Protein AF-A0A349MBY0-F1 (afdb_monomer)

Structure (mmCIF, N/CA/C/O backbone):
data_AF-A0A349MBY0-F1
#
_entry.id   AF-A0A349MBY0-F1
#
loop_
_atom_site.group_PDB
_atom_site.id
_atom_site.type_symbol
_atom_site.label_atom_id
_atom_site.label_alt_id
_atom_site.label_comp_id
_atom_site.label_asym_id
_atom_site.label_entity_id
_atom_site.label_seq_id
_atom_site.pdbx_PDB_ins_code
_atom_site.Cartn_x
_atom_site.Cartn_y
_atom_site.Cartn_z
_atom_site.occupancy
_atom_site.B_iso_or_equiv
_atom_site.auth_seq_id
_atom_site.auth_comp_id
_atom_site.auth_asym_id
_atom_site.auth_atom_id
_atom_site.pdbx_PDB_model_num
ATOM 1 N N . TRP A 1 1 ? -6.914 6.630 -26.727 1.00 43.94 1 TRP A N 1
ATOM 2 C CA . TRP A 1 1 ? -5.792 6.098 -25.940 1.00 43.94 1 TRP A CA 1
ATOM 3 C C . TRP A 1 1 ? -5.900 4.581 -25.901 1.00 43.94 1 TRP A C 1
ATOM 5 O O . TRP A 1 1 ? -6.423 4.036 -24.949 1.00 43.94 1 TRP A O 1
ATOM 15 N N . HIS A 1 2 ? -5.490 3.913 -26.975 1.00 49.91 2 HIS A N 1
ATOM 16 C CA . HIS A 1 2 ? -5.241 2.471 -27.004 1.00 49.91 2 HIS A CA 1
ATOM 17 C C . HIS A 1 2 ? -4.044 2.310 -27.934 1.00 49.91 2 HIS A C 1
ATOM 19 O O . HIS A 1 2 ? -4.176 2.467 -29.145 1.00 49.91 2 HIS A O 1
ATOM 25 N N . GLN A 1 3 ? -2.856 2.175 -27.353 1.00 63.53 3 GLN A N 1
ATOM 26 C CA . GLN A 1 3 ? -1.719 1.633 -28.079 1.00 63.53 3 GLN A CA 1
ATOM 27 C C . GLN A 1 3 ? -1.754 0.137 -27.810 1.00 63.53 3 GLN A C 1
ATOM 29 O O . GLN A 1 3 ? -1.564 -0.282 -26.669 1.00 63.53 3 GLN A O 1
ATOM 34 N N . ASP A 1 4 ? -2.046 -0.646 -28.843 1.00 77.25 4 ASP A N 1
ATOM 35 C CA . ASP A 1 4 ? -1.876 -2.092 -28.791 1.00 77.25 4 ASP A CA 1
ATOM 36 C C . ASP A 1 4 ? -0.372 -2.371 -28.838 1.00 77.25 4 ASP A C 1
ATOM 38 O O . ASP A 1 4 ? 0.220 -2.520 -29.904 1.00 77.25 4 ASP A O 1
ATOM 42 N N . LEU A 1 5 ? 0.266 -2.347 -27.668 1.00 78.12 5 LEU A N 1
ATOM 43 C CA . LEU A 1 5 ? 1.648 -2.784 -27.524 1.00 78.12 5 LEU A CA 1
ATOM 44 C C . LEU A 1 5 ? 1.680 -4.301 -27.677 1.00 78.12 5 LEU A C 1
ATOM 46 O O . LEU A 1 5 ? 0.977 -5.027 -26.968 1.00 78.12 5 LEU A O 1
ATOM 50 N N . SER A 1 6 ? 2.527 -4.796 -28.573 1.00 91.44 6 SER A N 1
ATOM 51 C CA . SER A 1 6 ? 2.841 -6.218 -28.596 1.00 91.44 6 SER A CA 1
ATOM 52 C C . SER A 1 6 ? 3.516 -6.629 -27.275 1.00 91.44 6 SER A C 1
ATOM 54 O O . SER A 1 6 ? 4.193 -5.814 -26.636 1.00 91.44 6 SER A O 1
ATOM 56 N N . PRO A 1 7 ? 3.410 -7.903 -26.856 1.00 90.31 7 PRO A N 1
ATOM 57 C CA . PRO A 1 7 ? 4.081 -8.381 -25.646 1.00 90.31 7 PRO A CA 1
ATOM 58 C C . PRO A 1 7 ? 5.594 -8.107 -25.627 1.00 90.31 7 PRO A C 1
ATOM 60 O O . PRO A 1 7 ? 6.160 -7.840 -24.569 1.00 90.31 7 PRO A O 1
ATOM 63 N N . ALA A 1 8 ? 6.248 -8.132 -26.795 1.00 91.50 8 ALA A N 1
ATOM 64 C CA . ALA A 1 8 ? 7.669 -7.826 -26.929 1.00 91.50 8 ALA A CA 1
ATOM 65 C C . ALA A 1 8 ? 7.971 -6.341 -26.665 1.00 91.50 8 ALA A C 1
ATOM 67 O O . ALA A 1 8 ? 8.922 -6.028 -25.950 1.00 91.50 8 ALA A O 1
ATOM 68 N N . GLU A 1 9 ? 7.150 -5.429 -27.190 1.00 92.06 9 GLU A N 1
ATOM 69 C CA . GLU A 1 9 ? 7.292 -3.988 -26.942 1.00 92.06 9 GLU A CA 1
ATOM 70 C C . GLU A 1 9 ? 7.053 -3.649 -25.470 1.00 92.06 9 GLU A C 1
ATOM 72 O O . GLU A 1 9 ? 7.815 -2.877 -24.887 1.00 92.06 9 GLU A O 1
ATOM 77 N N . LEU A 1 10 ? 6.060 -4.285 -24.839 1.00 89.88 10 LEU A N 1
ATOM 78 C CA . LEU A 1 10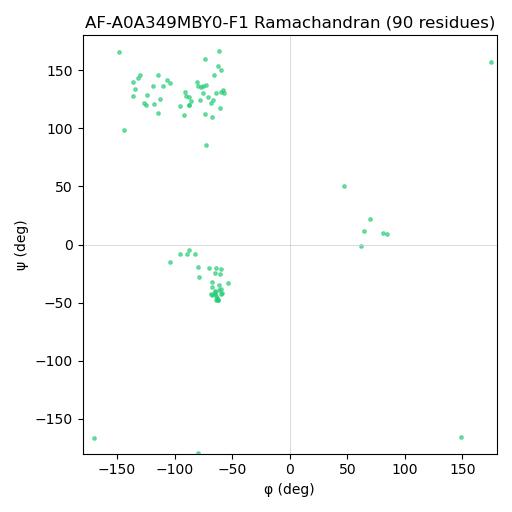 ? 5.814 -4.130 -23.408 1.00 89.88 10 LEU A CA 1
ATOM 79 C C . LEU A 1 10 ? 7.011 -4.615 -22.579 1.00 89.88 10 LEU A C 1
ATOM 81 O O . LEU A 1 10 ? 7.481 -3.891 -21.705 1.00 89.88 10 LEU A O 1
ATOM 85 N N . ALA A 1 11 ? 7.537 -5.808 -22.874 1.00 89.62 11 ALA A N 1
ATOM 86 C CA . ALA A 1 11 ? 8.687 -6.363 -22.161 1.00 89.62 11 ALA A CA 1
ATOM 87 C C . ALA A 1 11 ? 9.930 -5.466 -22.283 1.00 89.62 11 ALA A C 1
ATOM 89 O O . ALA A 1 11 ? 10.608 -5.208 -21.287 1.00 89.62 11 ALA A O 1
ATOM 90 N N . MET A 1 12 ? 10.198 -4.941 -23.483 1.00 91.62 12 MET A N 1
ATOM 91 C CA . MET A 1 12 ? 11.303 -4.008 -23.719 1.00 91.62 12 MET A CA 1
ATOM 92 C C . MET A 1 12 ? 11.108 -2.688 -22.970 1.00 91.62 12 MET A C 1
ATOM 94 O O . MET A 1 12 ? 12.054 -2.185 -22.363 1.00 91.62 12 MET A O 1
ATOM 98 N N . SER A 1 13 ? 9.888 -2.141 -22.972 1.00 89.44 13 SER A N 1
ATOM 99 C CA . SER A 1 13 ? 9.577 -0.901 -22.257 1.00 89.44 13 SER A CA 1
ATOM 100 C C . SER A 1 13 ? 9.730 -1.062 -20.745 1.00 89.44 13 SER A C 1
ATOM 102 O O . SER A 1 13 ? 10.329 -0.204 -20.101 1.00 89.44 13 SER A O 1
ATOM 104 N N . VAL A 1 14 ? 9.223 -2.160 -20.178 1.00 88.06 14 VAL A N 1
ATOM 105 C CA . VAL A 1 14 ? 9.371 -2.462 -18.747 1.00 88.06 14 VAL A CA 1
ATOM 106 C C . VAL A 1 14 ? 10.846 -2.647 -18.397 1.00 88.06 14 VAL A C 1
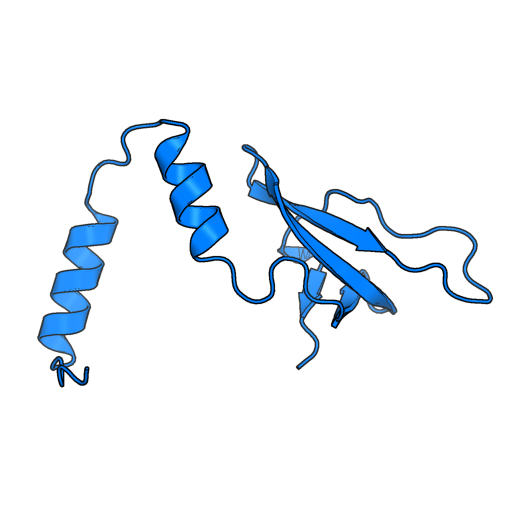ATOM 108 O O . VAL A 1 14 ? 11.322 -2.053 -17.435 1.00 88.06 14 VAL A O 1
ATOM 111 N N . GLY A 1 15 ? 11.592 -3.413 -19.199 1.00 87.44 15 GLY A N 1
ATOM 112 C CA . GLY A 1 15 ? 13.024 -3.625 -18.984 1.00 87.44 15 GLY A CA 1
ATOM 113 C C . GLY A 1 15 ? 13.824 -2.320 -18.993 1.00 87.44 15 GLY A C 1
ATOM 114 O O . GLY A 1 15 ? 14.676 -2.120 -18.132 1.00 87.44 15 GLY A O 1
ATOM 115 N N . HIS A 1 16 ? 13.522 -1.405 -19.917 1.00 89.25 16 HIS A N 1
ATOM 116 C CA . HIS A 1 16 ? 14.173 -0.096 -19.967 1.00 89.25 16 HIS A CA 1
ATOM 117 C C . HIS A 1 16 ? 13.884 0.740 -18.711 1.00 89.25 16 HIS A C 1
ATOM 119 O O . HIS A 1 16 ? 14.820 1.271 -18.114 1.00 89.25 16 HIS A O 1
ATOM 125 N N . GLU A 1 17 ? 12.626 0.823 -18.270 1.00 85.81 17 GLU A N 1
ATOM 126 C CA . GLU A 1 17 ? 12.277 1.602 -17.074 1.00 85.81 17 GLU A CA 1
ATOM 127 C C . GLU A 1 17 ? 12.850 0.990 -15.787 1.00 85.81 17 GLU A C 1
ATOM 129 O O . GLU A 1 17 ? 13.327 1.726 -14.927 1.00 85.81 17 GLU A O 1
ATOM 134 N N . LEU A 1 18 ? 12.903 -0.342 -15.674 1.00 84.31 18 LEU A N 1
ATOM 135 C CA . LEU A 1 18 ? 13.515 -1.021 -14.522 1.00 84.31 18 LEU A CA 1
ATOM 136 C C . LEU A 1 18 ? 15.036 -0.823 -14.443 1.00 84.31 18 LEU A C 1
ATOM 138 O O . LEU A 1 18 ? 15.596 -0.778 -13.351 1.00 84.31 18 LEU A O 1
ATOM 142 N N . MET A 1 19 ? 15.711 -0.705 -15.589 1.00 85.19 19 MET A N 1
ATOM 143 C CA . MET A 1 19 ? 17.157 -0.461 -15.651 1.00 85.19 19 MET A CA 1
ATOM 144 C C . MET A 1 19 ? 17.523 1.017 -15.476 1.00 85.19 19 MET A C 1
ATOM 146 O O . MET A 1 19 ? 18.708 1.354 -15.378 1.00 85.19 19 MET A O 1
ATOM 150 N N . ARG A 1 20 ? 16.532 1.916 -15.452 1.00 81.75 20 ARG A N 1
ATOM 151 C CA . ARG A 1 20 ? 16.755 3.348 -15.284 1.00 81.75 20 ARG A CA 1
ATOM 152 C C . ARG A 1 20 ? 17.297 3.614 -13.875 1.00 81.75 20 ARG A C 1
ATOM 154 O O . ARG A 1 20 ? 16.636 3.268 -12.897 1.00 81.75 20 ARG A O 1
ATOM 161 N N . PRO A 1 21 ? 18.463 4.268 -13.729 1.00 72.94 21 PRO A N 1
ATOM 162 C CA . PRO A 1 21 ? 18.963 4.639 -12.414 1.00 72.94 21 PRO A CA 1
ATOM 163 C C . PRO A 1 21 ? 17.958 5.566 -11.730 1.00 72.94 21 PRO A C 1
ATOM 165 O O . PRO A 1 21 ? 17.690 6.667 -12.222 1.00 72.94 21 PRO A O 1
ATOM 168 N N . LEU A 1 22 ? 17.408 5.132 -10.597 1.00 73.75 22 LEU A N 1
ATOM 169 C CA . LEU A 1 22 ? 16.589 5.991 -9.753 1.00 73.75 22 LEU A CA 1
ATOM 170 C C . LEU A 1 22 ? 17.510 7.067 -9.176 1.00 73.75 22 LEU A C 1
ATOM 172 O O . LEU A 1 22 ? 18.385 6.778 -8.361 1.00 73.75 22 LEU A O 1
ATOM 176 N N . LYS A 1 23 ? 17.353 8.313 -9.628 1.00 67.94 23 LYS A N 1
ATOM 177 C CA . LYS A 1 23 ? 17.997 9.444 -8.961 1.00 67.94 23 LYS A CA 1
ATOM 178 C C . LYS A 1 23 ? 17.237 9.685 -7.659 1.00 67.94 23 LYS A C 1
ATOM 180 O O . LYS A 1 23 ? 16.079 10.085 -7.747 1.00 67.94 23 LYS A O 1
ATOM 185 N N . PRO A 1 24 ? 17.831 9.443 -6.480 1.00 65.50 24 PRO A N 1
ATOM 186 C CA . PRO A 1 24 ? 17.131 9.667 -5.224 1.00 65.50 24 PRO A CA 1
ATOM 187 C C . PRO A 1 24 ? 16.678 11.127 -5.151 1.00 65.50 24 PRO A C 1
ATOM 189 O O . PRO A 1 24 ? 17.440 12.043 -5.465 1.00 65.50 24 PRO A O 1
ATOM 192 N N . GLY A 1 25 ? 15.419 11.333 -4.781 1.00 70.62 25 GLY A N 1
ATOM 193 C CA . GLY A 1 25 ? 14.827 12.657 -4.699 1.00 70.62 25 GLY A CA 1
ATOM 194 C C . GLY A 1 25 ? 13.337 12.602 -4.363 1.00 70.62 25 GLY A C 1
ATOM 195 O O . GLY A 1 25 ? 12.682 11.591 -4.635 1.00 70.62 25 GLY A O 1
ATOM 196 N N . PRO A 1 26 ? 12.785 13.691 -3.803 1.00 72.00 26 PRO A N 1
ATOM 197 C CA . PRO A 1 26 ? 11.384 13.755 -3.380 1.00 72.00 26 PRO A CA 1
ATOM 198 C C . PRO A 1 26 ? 10.402 13.546 -4.543 1.00 72.00 26 PRO A C 1
ATOM 200 O O . PRO A 1 26 ? 9.289 13.071 -4.343 1.00 72.00 26 PRO A O 1
ATOM 203 N N . GLU A 1 27 ? 10.827 13.842 -5.773 1.00 79.00 27 GLU A N 1
ATOM 204 C CA . GLU A 1 27 ? 10.020 13.695 -6.988 1.00 79.00 27 GLU A CA 1
ATOM 205 C C . GLU A 1 27 ? 9.597 12.243 -7.256 1.00 79.00 27 GLU A C 1
ATOM 207 O O . GLU A 1 27 ? 8.478 12.012 -7.711 1.00 79.00 27 GLU A O 1
ATOM 212 N N . ILE A 1 28 ? 10.447 11.260 -6.928 1.00 78.62 28 ILE A N 1
ATOM 213 C CA . ILE A 1 28 ? 10.115 9.835 -7.088 1.00 78.62 28 ILE A CA 1
ATOM 214 C C . ILE A 1 28 ? 9.012 9.439 -6.113 1.00 78.62 28 ILE A C 1
ATOM 216 O O . ILE A 1 28 ? 8.066 8.761 -6.506 1.00 78.62 28 ILE A O 1
ATOM 220 N N . LEU A 1 29 ? 9.106 9.887 -4.859 1.00 76.25 29 LEU A N 1
ATOM 221 C CA . LEU A 1 29 ? 8.099 9.580 -3.850 1.00 76.25 29 LEU A CA 1
ATOM 222 C C . LEU A 1 29 ? 6.753 10.211 -4.227 1.00 76.25 29 LEU A C 1
ATOM 224 O O . LEU A 1 29 ? 5.721 9.557 -4.116 1.00 76.25 29 LEU A O 1
ATOM 228 N N . VAL A 1 30 ? 6.753 11.443 -4.742 1.00 81.31 30 VAL A N 1
ATOM 229 C CA . VAL A 1 30 ? 5.537 12.111 -5.236 1.00 81.31 30 VAL A CA 1
ATOM 230 C C . VAL A 1 30 ? 4.941 11.377 -6.441 1.00 81.31 30 VAL A C 1
ATOM 232 O O . VAL A 1 30 ? 3.743 11.097 -6.455 1.00 81.31 30 VAL A O 1
ATOM 235 N N . ALA A 1 31 ? 5.761 11.023 -7.436 1.00 80.50 31 ALA A N 1
ATOM 236 C CA . ALA A 1 31 ? 5.302 10.275 -8.607 1.00 80.50 31 ALA A CA 1
ATOM 237 C C . ALA A 1 31 ? 4.733 8.902 -8.218 1.00 80.50 31 ALA A C 1
ATOM 239 O O . ALA A 1 31 ? 3.702 8.489 -8.748 1.00 80.50 31 ALA A O 1
ATOM 240 N N . TYR A 1 32 ? 5.364 8.233 -7.251 1.00 82.69 32 TYR A N 1
ATOM 241 C CA . TYR A 1 32 ? 4.874 6.982 -6.688 1.00 82.69 32 TYR A CA 1
ATOM 242 C C . TYR A 1 32 ? 3.513 7.164 -6.008 1.00 82.69 32 TYR A C 1
ATOM 244 O O . TYR A 1 32 ? 2.584 6.430 -6.328 1.00 82.69 32 TYR A O 1
ATOM 252 N N . HIS A 1 33 ? 3.345 8.184 -5.157 1.00 83.69 33 HIS A N 1
ATOM 253 C CA . HIS A 1 33 ? 2.059 8.471 -4.508 1.00 83.69 33 HIS A CA 1
ATOM 254 C C . HIS A 1 33 ? 0.934 8.757 -5.506 1.00 83.69 33 HIS A C 1
ATOM 256 O O . HIS A 1 33 ? -0.183 8.291 -5.304 1.00 83.69 33 HIS A O 1
ATOM 262 N N . HIS A 1 34 ? 1.215 9.466 -6.604 1.00 83.62 34 HIS A N 1
ATOM 263 C CA . HIS A 1 34 ? 0.227 9.684 -7.667 1.00 83.62 34 HIS A CA 1
ATOM 264 C C . HIS A 1 34 ? -0.182 8.394 -8.393 1.00 83.62 34 HIS A C 1
ATOM 266 O O . HIS A 1 34 ? -1.272 8.337 -8.959 1.00 83.62 34 HIS A O 1
ATOM 272 N N . ALA A 1 35 ? 0.675 7.373 -8.390 1.00 85.12 35 ALA A N 1
ATOM 273 C CA . ALA A 1 35 ? 0.390 6.073 -8.987 1.00 85.12 35 ALA A CA 1
ATOM 274 C C . ALA A 1 35 ? -0.291 5.091 -8.013 1.00 85.12 35 ALA A C 1
ATOM 276 O O . ALA A 1 35 ? -0.728 4.022 -8.444 1.00 85.12 35 ALA A O 1
ATOM 277 N N . LEU A 1 36 ? -0.397 5.424 -6.718 1.00 86.31 36 LEU A N 1
ATOM 278 C CA . LEU A 1 36 ? -1.028 4.556 -5.725 1.00 86.31 36 LEU A CA 1
ATOM 279 C C . LEU A 1 36 ? -2.535 4.457 -5.965 1.00 86.31 36 LEU A C 1
ATOM 281 O O . LEU A 1 36 ? -3.273 5.442 -5.927 1.00 86.31 36 LEU A O 1
ATOM 285 N N . PHE A 1 37 ? -3.005 3.231 -6.169 1.00 84.56 37 PHE A N 1
ATOM 286 C CA . PHE A 1 37 ? -4.423 2.958 -6.331 1.00 84.56 37 PHE A CA 1
ATOM 287 C C . PHE A 1 37 ? -5.157 3.020 -4.983 1.00 84.56 37 PHE A C 1
ATOM 289 O O . PHE A 1 37 ? -4.687 2.485 -3.982 1.00 84.56 37 PHE A O 1
ATOM 296 N N . GLY A 1 38 ? -6.332 3.654 -4.967 1.00 86.19 38 GLY A N 1
ATOM 297 C CA . GLY A 1 38 ? -7.195 3.731 -3.785 1.00 86.19 38 GLY A CA 1
ATOM 298 C C . GLY A 1 38 ? -6.667 4.608 -2.646 1.00 86.19 38 GLY A C 1
ATOM 299 O O . GLY A 1 38 ? -7.072 4.423 -1.499 1.00 86.19 38 GLY A O 1
ATOM 300 N N . LEU A 1 39 ? -5.768 5.548 -2.948 1.00 91.06 39 LEU A N 1
ATOM 301 C CA . LEU A 1 39 ? -5.283 6.542 -1.993 1.00 91.06 39 LEU A CA 1
ATOM 302 C C . LEU A 1 39 ? -6.447 7.397 -1.464 1.00 91.06 39 LEU A C 1
ATOM 304 O O . LEU A 1 39 ? -7.234 7.922 -2.246 1.00 91.06 39 LEU A O 1
ATOM 308 N N . ASN A 1 40 ? -6.530 7.567 -0.145 1.00 93.00 40 ASN A N 1
ATOM 309 C CA . ASN A 1 40 ? -7.597 8.263 0.589 1.00 93.00 40 ASN A CA 1
ATOM 310 C C . ASN A 1 40 ? -9.006 7.656 0.463 1.00 93.00 40 ASN A C 1
ATOM 312 O O . ASN A 1 40 ? -9.931 8.140 1.118 1.00 93.00 40 ASN A O 1
ATOM 316 N N . ASP A 1 41 ? -9.185 6.581 -0.303 1.00 93.12 41 ASP A N 1
ATOM 317 C CA . ASP A 1 41 ? -10.470 5.897 -0.387 1.00 93.12 41 ASP A CA 1
ATOM 318 C C . ASP A 1 41 ? -10.740 5.122 0.901 1.00 93.12 41 ASP A C 1
ATOM 320 O O . ASP A 1 41 ? -9.869 4.429 1.435 1.00 93.12 41 ASP A O 1
ATOM 324 N N . GLN A 1 42 ? -11.976 5.200 1.389 1.00 93.44 42 GLN A N 1
ATOM 325 C CA . GLN A 1 42 ? -12.421 4.376 2.503 1.00 93.44 42 GLN A CA 1
ATOM 326 C C . GLN A 1 42 ? -12.727 2.954 2.023 1.00 93.44 42 GLN A C 1
ATOM 328 O O . GLN A 1 42 ? -13.540 2.761 1.118 1.00 93.44 42 GLN A O 1
ATOM 333 N N . ARG A 1 43 ? -12.089 1.954 2.637 1.00 92.06 43 ARG A N 1
ATOM 334 C CA . ARG A 1 43 ? -12.175 0.542 2.243 1.00 92.06 43 ARG A CA 1
ATOM 335 C C . ARG A 1 43 ? -12.037 -0.392 3.439 1.00 92.06 43 ARG A C 1
ATOM 337 O O . ARG A 1 43 ? -11.594 0.009 4.515 1.00 92.06 43 ARG A O 1
ATOM 344 N N . THR A 1 44 ? -12.404 -1.651 3.223 1.00 94.12 44 THR A N 1
ATOM 345 C CA . THR A 1 44 ? -12.138 -2.732 4.173 1.00 94.12 44 THR A CA 1
ATOM 346 C C . THR A 1 44 ? -10.786 -3.368 3.863 1.00 94.12 44 THR A C 1
ATOM 348 O O . THR A 1 44 ? -10.527 -3.787 2.737 1.00 94.12 44 THR A O 1
ATOM 351 N N . PHE A 1 45 ? -9.945 -3.463 4.881 1.00 93.50 45 PHE A N 1
ATOM 352 C CA . PHE A 1 45 ? -8.632 -4.092 4.866 1.00 93.50 45 PHE A CA 1
ATOM 353 C C . PHE A 1 45 ? -8.662 -5.313 5.778 1.00 93.50 45 PHE A C 1
ATOM 355 O O . PHE A 1 45 ? -9.324 -5.282 6.811 1.00 93.50 45 PHE A O 1
ATOM 362 N N . LEU A 1 46 ? -7.938 -6.374 5.444 1.00 94.12 46 LEU A N 1
ATOM 363 C CA . LEU A 1 46 ? -7.672 -7.459 6.383 1.00 94.12 46 LEU A CA 1
ATOM 364 C C . LEU A 1 46 ? -6.312 -7.202 7.035 1.00 94.12 46 LEU A C 1
ATOM 366 O O . LEU A 1 46 ? -5.304 -7.134 6.335 1.00 94.12 46 LEU A O 1
ATOM 370 N N . VAL A 1 47 ? -6.293 -7.055 8.358 1.00 93.75 47 VAL A N 1
ATOM 371 C CA . VAL A 1 47 ? -5.072 -6.870 9.154 1.00 93.75 47 VAL A CA 1
ATOM 372 C C . VAL A 1 47 ? -5.067 -7.927 10.247 1.00 93.75 47 VAL A C 1
ATOM 374 O O . VAL A 1 47 ? -6.029 -8.018 11.012 1.00 93.75 47 VAL A O 1
ATOM 377 N N . HIS A 1 48 ? -4.021 -8.757 10.282 1.00 89.50 48 HIS A N 1
ATOM 378 C CA . HIS A 1 48 ? -3.892 -9.887 11.219 1.00 89.50 48 HIS A CA 1
ATOM 379 C C . HIS A 1 48 ? -5.166 -10.757 11.295 1.00 89.50 48 HIS A C 1
ATOM 381 O O . HIS A 1 48 ? -5.697 -11.009 12.375 1.00 89.50 48 HIS A O 1
ATOM 387 N N . GLU A 1 49 ? -5.687 -11.181 10.137 1.00 87.81 49 GLU A N 1
ATOM 388 C CA . GLU A 1 49 ? -6.911 -12.001 9.997 1.00 87.81 49 GLU A CA 1
ATOM 389 C C . GLU A 1 49 ? -8.224 -11.330 10.459 1.00 87.81 49 GLU A C 1
ATOM 391 O O . GLU A 1 49 ? -9.265 -11.984 10.559 1.00 87.81 49 GLU A O 1
ATOM 396 N N . ARG A 1 50 ? -8.222 -10.014 10.716 1.00 90.56 50 ARG A N 1
ATOM 397 C CA . ARG A 1 50 ? -9.418 -9.253 11.106 1.00 90.56 50 ARG A CA 1
ATOM 398 C C . ARG A 1 50 ? -9.746 -8.147 10.096 1.00 90.56 50 ARG A C 1
ATOM 400 O O . ARG A 1 50 ? -8.843 -7.425 9.676 1.00 90.56 50 ARG A O 1
ATOM 407 N N . PRO A 1 51 ? -11.027 -7.964 9.720 1.00 92.69 51 PRO A N 1
ATOM 408 C CA . PRO A 1 51 ? -11.427 -6.874 8.840 1.00 92.69 51 PRO A CA 1
ATOM 409 C C . PRO A 1 51 ? -11.454 -5.524 9.573 1.00 92.69 51 PRO A C 1
ATOM 411 O O . PRO A 1 51 ? -12.095 -5.371 10.613 1.00 92.69 51 PRO A O 1
ATOM 414 N N . TRP A 1 52 ? -10.824 -4.522 8.970 1.00 93.56 52 TRP A N 1
ATOM 415 C CA . TRP A 1 52 ? -10.736 -3.142 9.431 1.00 93.56 52 TRP A CA 1
ATOM 416 C C . TRP A 1 52 ? -11.244 -2.184 8.364 1.00 93.56 52 TRP A C 1
ATOM 418 O O . TRP A 1 52 ? -10.816 -2.235 7.217 1.00 93.56 52 TRP A O 1
ATOM 428 N N . LEU A 1 53 ? -12.153 -1.289 8.742 1.00 93.88 53 LEU A N 1
ATOM 429 C CA . LEU A 1 53 ? -12.608 -0.213 7.866 1.00 93.88 53 LEU A CA 1
ATOM 430 C C . LEU A 1 53 ? -11.661 0.970 8.054 1.00 93.88 53 LEU A C 1
ATOM 432 O O . LEU A 1 53 ? -11.426 1.389 9.186 1.00 93.88 53 LEU A O 1
ATOM 436 N N . GLY A 1 54 ? -11.107 1.498 6.972 1.00 94.38 54 GLY A N 1
ATOM 437 C CA . GLY A 1 54 ? -10.106 2.554 7.049 1.00 94.38 54 GLY A CA 1
ATOM 438 C C . GLY A 1 54 ? -9.788 3.171 5.697 1.00 94.38 54 GLY A C 1
ATOM 439 O O . GLY A 1 54 ? -10.509 2.942 4.730 1.00 94.38 54 GLY A O 1
ATOM 440 N N . SER A 1 55 ? -8.702 3.932 5.630 1.00 95.00 55 SER A N 1
ATOM 441 C CA . SER A 1 55 ? -8.191 4.550 4.405 1.00 95.00 55 SER A CA 1
ATOM 442 C C . SER A 1 55 ? -6.681 4.380 4.319 1.00 95.00 55 SER A C 1
ATOM 444 O O . SER A 1 55 ? -5.985 4.549 5.319 1.00 95.00 55 SER A O 1
ATOM 446 N N . PHE A 1 56 ? -6.180 4.090 3.120 1.00 93.75 56 PHE A N 1
ATOM 447 C CA . PHE A 1 56 ? -4.749 4.073 2.821 1.00 93.75 56 PHE A CA 1
ATOM 448 C C . PHE A 1 56 ? -4.295 5.482 2.422 1.00 93.75 56 PHE A C 1
ATOM 450 O O . PHE A 1 56 ? -4.828 6.049 1.471 1.00 93.75 56 PHE A O 1
ATOM 457 N N . LEU A 1 57 ? -3.355 6.067 3.163 1.00 93.06 57 LEU A N 1
ATOM 458 C CA . LEU A 1 57 ? -2.985 7.484 3.045 1.00 93.06 57 LEU A CA 1
ATOM 459 C C . LEU A 1 57 ? -1.666 7.723 2.304 1.00 93.06 57 LEU A C 1
ATOM 461 O O . LEU A 1 57 ? -1.405 8.848 1.883 1.00 93.06 57 LEU A O 1
ATOM 465 N N . GLY A 1 58 ? -0.845 6.689 2.118 1.00 92.25 58 GLY A N 1
ATOM 466 C CA . GLY A 1 58 ? 0.427 6.810 1.412 1.00 92.25 58 GLY A CA 1
ATOM 467 C C . GLY A 1 58 ? 1.484 5.848 1.927 1.00 92.25 58 GLY A C 1
ATOM 468 O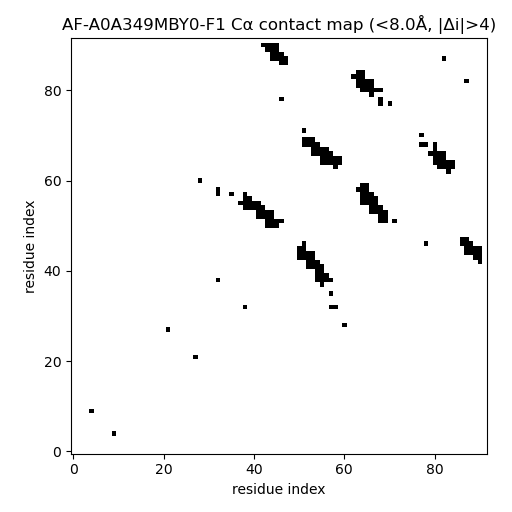 O . GLY A 1 58 ? 1.176 4.897 2.639 1.00 92.25 58 GLY A O 1
ATOM 469 N N . VAL A 1 59 ? 2.736 6.096 1.554 1.00 90.62 59 VAL A N 1
ATOM 470 C CA . VAL A 1 59 ? 3.892 5.273 1.920 1.00 90.62 59 VAL A CA 1
ATOM 471 C C . VAL A 1 59 ? 5.035 6.178 2.376 1.00 90.62 59 VAL A C 1
ATOM 473 O O . VAL A 1 59 ? 5.324 7.180 1.724 1.00 90.62 59 VAL A O 1
ATOM 476 N N . ASN A 1 60 ? 5.686 5.856 3.494 1.00 89.31 60 ASN A N 1
ATOM 477 C CA . ASN A 1 60 ? 6.843 6.624 3.965 1.00 89.31 60 ASN A CA 1
ATOM 478 C C . ASN A 1 60 ? 8.138 6.243 3.217 1.00 89.31 60 ASN A C 1
ATOM 480 O O . ASN A 1 60 ? 8.153 5.377 2.344 1.00 89.31 60 ASN A O 1
ATOM 484 N N . GLU A 1 61 ? 9.252 6.882 3.576 1.00 85.12 61 GLU A N 1
ATOM 485 C CA . GLU A 1 61 ? 10.570 6.622 2.973 1.00 85.12 61 GLU A CA 1
ATOM 486 C C . GLU A 1 61 ? 11.097 5.196 3.226 1.00 85.12 61 GLU A C 1
ATOM 488 O O . GLU A 1 61 ? 11.943 4.710 2.479 1.00 85.12 61 GLU A O 1
ATOM 493 N N . GLU A 1 62 ? 10.575 4.507 4.244 1.00 87.81 62 GLU A N 1
ATOM 494 C CA . GLU A 1 62 ? 10.927 3.126 4.599 1.00 87.81 62 GLU A CA 1
ATOM 495 C C . GLU A 1 62 ? 10.074 2.087 3.850 1.00 87.81 62 GLU A C 1
ATOM 497 O O . GLU A 1 62 ? 10.309 0.886 3.970 1.00 87.81 62 GLU A O 1
ATOM 502 N N . GLY A 1 63 ? 9.084 2.529 3.068 1.00 85.75 63 GLY A N 1
ATOM 503 C CA . GLY A 1 63 ? 8.172 1.641 2.349 1.00 85.75 63 GLY A CA 1
ATOM 504 C C . GLY A 1 63 ? 6.980 1.144 3.177 1.00 85.75 63 GLY A C 1
ATOM 505 O O . GLY A 1 63 ? 6.247 0.273 2.706 1.00 85.75 63 GLY A O 1
ATOM 506 N N . LEU A 1 64 ? 6.752 1.682 4.380 1.00 92.56 64 LEU 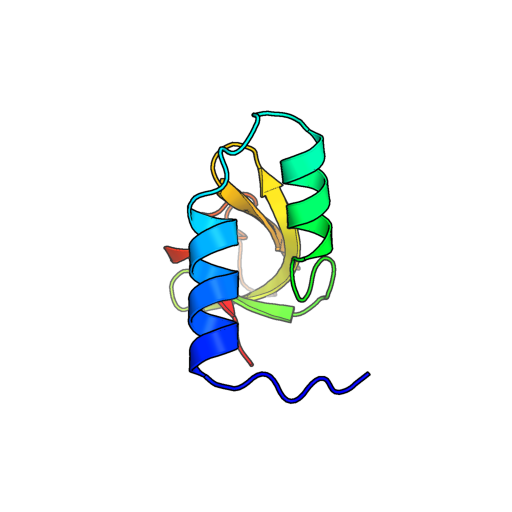A N 1
ATOM 507 C CA . LEU A 1 64 ? 5.588 1.351 5.209 1.00 92.56 64 LEU A CA 1
ATOM 508 C C . LEU A 1 64 ? 4.351 2.108 4.732 1.00 92.56 64 LEU A C 1
ATOM 510 O O . LEU A 1 64 ? 4.410 3.310 4.468 1.00 92.56 64 LEU A O 1
ATOM 514 N N . GLY A 1 65 ? 3.220 1.409 4.658 1.00 92.94 65 GLY A N 1
ATOM 515 C CA . GLY A 1 65 ? 1.936 2.003 4.315 1.00 92.94 65 GLY A CA 1
ATOM 516 C C . GLY A 1 65 ? 1.338 2.755 5.498 1.00 92.94 65 GLY A C 1
ATOM 517 O O . GLY A 1 65 ? 1.331 2.246 6.619 1.00 92.94 65 GLY A O 1
ATOM 518 N N . GLN A 1 66 ? 0.817 3.952 5.240 1.00 94.94 66 GLN A N 1
ATOM 519 C CA . GLN A 1 66 ? 0.068 4.735 6.211 1.00 94.94 66 GLN A CA 1
ATOM 520 C C . GLN A 1 66 ? -1.419 4.415 6.122 1.00 94.94 66 GLN A C 1
ATOM 522 O O . GLN A 1 66 ? -2.012 4.495 5.044 1.00 94.94 66 GLN A O 1
ATOM 527 N N . PHE A 1 67 ? -2.046 4.153 7.260 1.00 94.69 67 PHE A N 1
ATOM 528 C CA . PHE A 1 67 ? -3.458 3.831 7.353 1.00 94.69 67 PHE A CA 1
ATOM 529 C C . PHE A 1 67 ? -4.147 4.650 8.441 1.00 94.69 67 PHE A C 1
ATOM 531 O O . PHE A 1 67 ? -3.595 4.919 9.509 1.00 94.69 67 PHE A O 1
ATOM 538 N N . SER A 1 68 ? -5.386 5.035 8.153 1.00 95.19 68 SER A N 1
ATOM 539 C CA . SER A 1 68 ? -6.313 5.609 9.124 1.00 95.19 68 SER A CA 1
ATOM 540 C C . SER A 1 68 ? -7.453 4.629 9.350 1.00 95.19 68 SER A C 1
ATOM 542 O O . SER A 1 68 ? -8.099 4.210 8.391 1.00 95.19 68 SER A O 1
ATOM 544 N N . TRP A 1 69 ? -7.697 4.259 10.604 1.00 94.81 69 TRP A N 1
ATOM 545 C CA . TRP A 1 69 ? -8.680 3.245 10.977 1.00 94.81 69 TRP A CA 1
ATOM 546 C C . TRP A 1 69 ? -9.940 3.879 11.552 1.00 94.81 69 TRP A C 1
ATOM 548 O O . TRP A 1 69 ? -9.876 4.808 12.359 1.00 94.81 69 TRP A O 1
ATOM 558 N N . GLN A 1 70 ? -11.099 3.347 11.176 1.00 93.12 70 GLN A N 1
ATOM 559 C CA . GLN A 1 70 ? -12.355 3.715 11.812 1.00 93.12 70 GLN A CA 1
ATOM 560 C C . GLN A 1 70 ? -12.532 2.953 13.128 1.00 93.12 70 GLN A C 1
ATOM 562 O O . GLN A 1 70 ? -12.243 1.753 13.183 1.00 93.12 70 GLN A O 1
ATOM 567 N N . PRO A 1 71 ? -13.052 3.611 14.179 1.00 88.56 71 PRO A N 1
ATOM 568 C CA . PRO A 1 71 ? -13.432 2.924 15.404 1.00 88.56 71 PRO A CA 1
ATOM 569 C C . PRO A 1 71 ? -14.453 1.818 15.112 1.00 88.56 71 PRO A C 1
ATOM 571 O O . PRO A 1 71 ? -15.466 2.060 14.454 1.00 88.56 71 PRO A O 1
ATOM 574 N N . GLN A 1 72 ? -14.211 0.611 15.623 1.00 84.88 72 GLN A N 1
ATOM 575 C CA . GLN A 1 72 ? -15.144 -0.511 15.527 1.00 84.88 72 GLN A CA 1
ATOM 576 C C . GLN A 1 72 ? -15.740 -0.828 16.898 1.00 84.88 72 GLN A C 1
ATOM 578 O O . GLN A 1 72 ? -15.035 -0.867 17.907 1.00 84.88 72 GLN A O 1
ATOM 583 N N . ALA A 1 73 ? -17.049 -1.074 16.944 1.00 82.00 73 ALA A N 1
ATOM 584 C CA . ALA A 1 73 ? -17.725 -1.436 18.183 1.00 82.00 73 ALA A CA 1
ATOM 585 C C . ALA A 1 73 ? -17.197 -2.780 18.714 1.00 82.00 73 ALA A C 1
ATOM 587 O O . ALA A 1 73 ? -17.142 -3.765 17.981 1.00 82.00 73 ALA A O 1
ATOM 588 N N . GLY A 1 74 ? -16.832 -2.821 19.997 1.00 79.69 74 GLY A N 1
ATOM 589 C CA . GLY A 1 74 ? -16.314 -4.033 20.639 1.00 79.69 74 GLY A CA 1
ATOM 590 C C . GLY A 1 74 ? -14.829 -4.317 20.389 1.00 79.69 74 GLY A C 1
ATOM 591 O O . GLY A 1 74 ? -14.365 -5.396 20.752 1.00 79.69 74 GLY A O 1
ATOM 592 N N . VAL A 1 75 ? -14.078 -3.377 19.801 1.00 81.44 75 VAL A N 1
ATOM 593 C CA . VAL A 1 75 ? -12.619 -3.475 19.670 1.00 81.44 75 VAL A CA 1
ATOM 594 C C . VAL A 1 75 ? -11.954 -2.325 20.422 1.00 81.44 75 VAL A C 1
ATOM 596 O O . VAL A 1 75 ? -12.217 -1.161 20.139 1.00 81.44 75 VAL A O 1
ATOM 599 N N . GLU A 1 76 ? -11.099 -2.655 21.391 1.00 77.38 76 GLU A N 1
ATOM 600 C CA . GLU A 1 76 ? -10.454 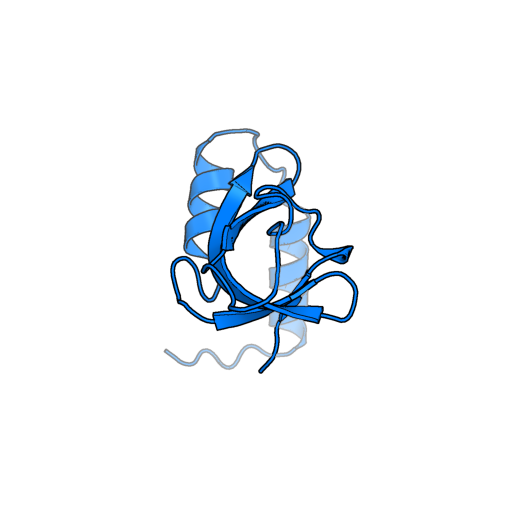-1.661 22.262 1.00 77.38 76 GLU A CA 1
ATOM 601 C C . GLU A 1 76 ? -9.262 -0.954 21.604 1.00 77.38 76 GLU A C 1
ATOM 603 O O . GLU A 1 76 ? -8.984 0.196 21.940 1.00 77.38 76 GLU A O 1
ATOM 608 N N . LEU A 1 77 ? -8.575 -1.607 20.658 1.00 86.19 77 LEU A N 1
ATOM 609 C CA . LEU A 1 77 ? -7.385 -1.055 20.012 1.00 86.19 77 LEU A CA 1
ATOM 610 C C . LEU A 1 77 ? -7.407 -1.272 18.496 1.00 86.19 77 LEU A C 1
ATOM 612 O O . LEU A 1 77 ? -7.583 -2.397 18.025 1.00 86.19 77 LEU A O 1
ATOM 616 N N . ALA A 1 78 ? -7.210 -0.186 17.749 1.00 89.50 78 ALA A N 1
ATOM 617 C CA . ALA A 1 78 ? -6.956 -0.236 16.315 1.00 89.50 78 ALA A CA 1
ATOM 618 C C . ALA A 1 78 ? -5.531 -0.743 16.020 1.00 89.50 78 ALA A C 1
ATOM 620 O O . ALA A 1 78 ? -4.670 -0.654 16.902 1.00 89.50 78 ALA A O 1
ATOM 621 N N . PRO A 1 79 ? -5.258 -1.246 14.801 1.00 91.69 79 PRO A N 1
ATOM 622 C CA . PRO A 1 79 ? -3.900 -1.547 14.371 1.00 91.69 79 PRO A CA 1
ATOM 623 C C . PRO A 1 79 ? -3.031 -0.287 14.366 1.00 91.69 79 PRO A C 1
ATOM 625 O O . PRO A 1 79 ? -3.530 0.844 14.396 1.00 91.69 79 PRO A O 1
ATOM 628 N N . GLU A 1 80 ? -1.719 -0.480 14.271 1.00 93.31 80 GLU A N 1
ATOM 629 C CA . GLU A 1 80 ? -0.793 0.631 14.069 1.00 93.31 80 GLU A CA 1
ATOM 630 C C . GLU A 1 80 ? -1.111 1.377 12.764 1.00 93.31 80 GLU A C 1
ATOM 632 O O . GLU A 1 80 ? -1.663 0.821 11.810 1.00 93.31 80 GLU A O 1
ATOM 637 N N . SER A 1 81 ? -0.814 2.67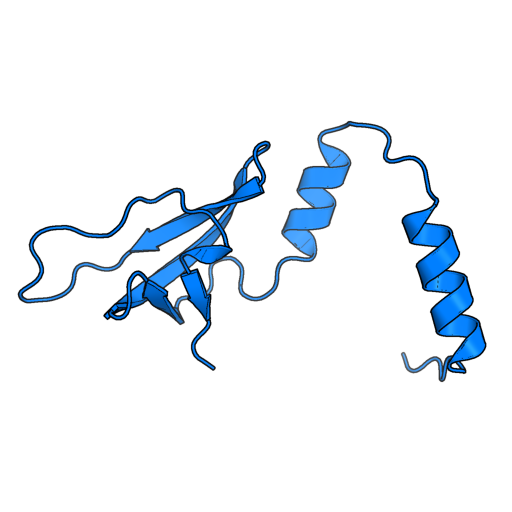6 12.731 1.00 93.62 81 SER A N 1
ATOM 638 C CA . SER A 1 81 ? -1.066 3.520 11.558 1.00 93.62 81 SER A CA 1
ATOM 639 C C . SER A 1 81 ? -0.006 3.360 10.473 1.00 93.62 81 SER A C 1
ATOM 641 O O . SER A 1 81 ? -0.267 3.713 9.329 1.00 93.62 81 SER A O 1
ATOM 643 N N . TRP A 1 82 ? 1.168 2.833 10.812 1.00 96.31 82 TRP A N 1
ATOM 644 C CA . TRP A 1 82 ? 2.229 2.498 9.871 1.00 96.31 82 TRP A CA 1
ATOM 645 C C . TRP A 1 82 ? 2.420 0.993 9.886 1.00 96.31 82 TRP A C 1
ATOM 647 O O . TRP A 1 82 ? 2.838 0.444 10.898 1.00 96.31 82 TRP A O 1
ATOM 657 N N . LEU A 1 83 ? 2.101 0.330 8.778 1.00 94.38 83 LEU A N 1
ATOM 658 C CA . LEU A 1 83 ? 2.207 -1.122 8.675 1.00 94.38 83 LEU A CA 1
ATOM 659 C C . LEU A 1 83 ? 2.963 -1.524 7.410 1.00 94.38 83 LEU A C 1
ATOM 661 O O . LEU A 1 83 ? 2.823 -0.874 6.365 1.00 94.38 83 LEU A O 1
ATOM 665 N N . PRO A 1 84 ? 3.744 -2.613 7.462 1.00 92.06 84 PRO A N 1
ATOM 666 C CA . PRO A 1 84 ? 4.308 -3.194 6.259 1.00 92.06 84 PRO A CA 1
ATOM 667 C C . PRO A 1 84 ? 3.183 -3.742 5.377 1.00 92.06 84 PRO A C 1
ATOM 669 O O . PRO A 1 84 ? 2.181 -4.278 5.854 1.00 92.06 84 PRO A O 1
ATOM 672 N N . SER A 1 85 ? 3.367 -3.657 4.061 1.00 79.88 85 SER A N 1
ATOM 673 C CA . SER A 1 85 ? 2.379 -4.143 3.088 1.00 79.88 85 SER A CA 1
ATOM 674 C C . SER A 1 85 ? 2.084 -5.643 3.211 1.00 79.88 85 SER A C 1
ATOM 676 O O . SER A 1 85 ? 1.022 -6.088 2.796 1.00 79.88 85 SER A O 1
ATOM 678 N N . SER A 1 86 ? 2.982 -6.427 3.813 1.00 87.12 86 SER A N 1
ATOM 679 C CA . SER A 1 86 ? 2.771 -7.852 4.093 1.00 87.12 86 SER A CA 1
ATOM 680 C C . SER A 1 86 ? 1.731 -8.130 5.181 1.00 87.12 86 SER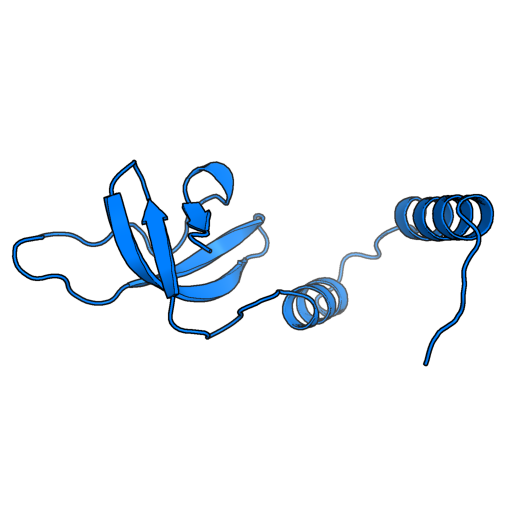 A C 1
ATOM 682 O O . SER A 1 86 ? 1.227 -9.246 5.257 1.00 87.12 86 SER A O 1
ATOM 684 N N . GLU A 1 87 ? 1.425 -7.152 6.035 1.00 91.88 87 GLU A N 1
ATOM 685 C CA . GLU A 1 87 ? 0.473 -7.308 7.143 1.00 91.88 87 GLU A CA 1
ATOM 686 C C . GLU A 1 87 ? -0.945 -6.850 6.795 1.00 91.88 87 GLU A C 1
ATOM 688 O O . GLU A 1 87 ? -1.876 -7.084 7.567 1.00 91.88 87 GLU A O 1
ATOM 693 N N . VAL A 1 88 ? -1.118 -6.221 5.630 1.00 91.19 88 VAL A N 1
ATOM 694 C CA . VAL A 1 88 ? -2.382 -5.628 5.203 1.00 91.19 88 VAL A CA 1
ATOM 695 C C . VAL A 1 88 ? -2.785 -6.204 3.853 1.00 91.19 88 VAL A C 1
ATOM 697 O O . VAL A 1 88 ? -2.088 -6.032 2.857 1.00 91.19 88 VAL A O 1
ATOM 700 N N . GLN A 1 89 ? -3.948 -6.848 3.794 1.00 91.44 89 GLN A N 1
ATOM 701 C CA . GLN A 1 89 ? -4.526 -7.318 2.538 1.00 91.44 89 GLN A CA 1
ATOM 702 C C . GLN A 1 89 ? -5.713 -6.452 2.143 1.00 91.44 89 GLN A C 1
ATOM 704 O O . GLN A 1 89 ? -6.526 -6.035 2.972 1.00 91.44 89 GLN A O 1
ATOM 709 N N . TRP A 1 90 ? -5.819 -6.200 0.847 1.00 83.31 90 TRP A N 1
ATOM 710 C CA . TRP A 1 90 ? -6.948 -5.489 0.277 1.00 83.31 90 TRP A CA 1
ATOM 711 C C . TRP A 1 90 ? -8.097 -6.446 -0.017 1.00 83.31 90 TRP A C 1
ATOM 713 O O . TRP A 1 90 ? -7.927 -7.414 -0.760 1.00 83.31 90 TRP A O 1
ATOM 723 N N . CYS A 1 91 ? -9.267 -6.159 0.554 1.00 82.12 91 CYS A N 1
ATOM 724 C CA . CYS A 1 91 ? -10.495 -6.882 0.248 1.00 82.12 91 CYS A CA 1
ATOM 725 C C . CYS A 1 91 ? -11.166 -6.220 -0.967 1.00 82.12 91 CYS A C 1
ATOM 727 O O . CYS A 1 91 ? -11.476 -5.028 -0.916 1.00 82.12 91 CYS A O 1
ATOM 729 N N . TRP A 1 92 ? -11.345 -6.985 -2.048 1.00 67.56 92 TRP A N 1
ATOM 730 C CA . TRP A 1 92 ? -12.017 -6.552 -3.282 1.00 67.56 92 TRP A C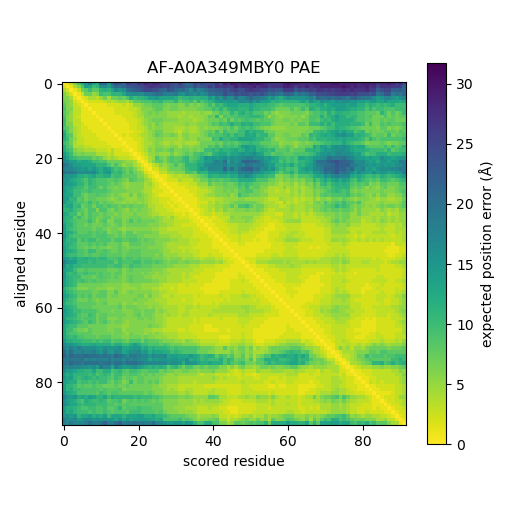A 1
ATOM 731 C C . TRP A 1 92 ? -13.539 -6.577 -3.155 1.00 67.56 92 TRP A C 1
ATOM 733 O O . TRP A 1 92 ? -14.057 -7.514 -2.503 1.00 67.56 92 TRP A O 1
#

Radius of gyration: 17.34 Å; Cα contacts (8 Å, |Δi|>4): 103; chains: 1; bounding box: 37×26×51 Å

Foldseek 3Di:
DDDPQDPVNVVVVVVVVVPDDPPDDVVVQVVVFVVDPQAQNFAWKQAPNDTWTWGFHGADPVRWTAIGTDDDPPDPDDDDRTHHPVRIHGDD

Solvent-accessible surface area (backbone atoms only — not comparable to full-atom values): 5789 Å² total; per-residue (Å²): 143,80,80,89,66,50,74,66,57,47,51,52,53,52,52,53,60,71,68,47,82,80,73,88,53,72,65,57,57,52,56,48,56,75,67,48,81,64,60,68,38,79,44,52,30,36,44,86,94,38,83,42,49,26,24,40,70,48,65,53,98,85,63,32,34,32,45,47,74,58,91,53,92,95,56,95,70,79,76,74,44,67,38,54,65,92,54,51,44,83,63,130

Sequence (92 aa):
WHQDLSPAELAMSVGHELMRPLKPGPEILVAYHHALFGLNDQRTFLVHERPWLGSFLGVNEEGLGQFSWQPQAGVELAPESWLPSSEVQWCW

Mean predicted aligned error: 7.05 Å

Secondary structure (DSSP, 8-state):
------HHHHHHHHHHHHHS----SHHHHHHHHHH-TTBT-EEE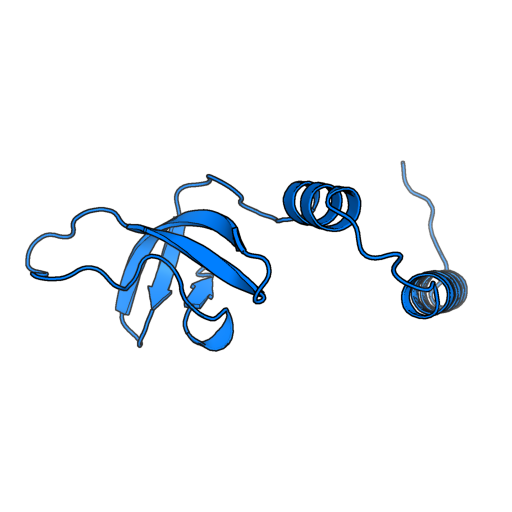EEETTEEEEEEEEEE-TTSPEEEEE---TT-S-PPPSEE-GGGEEE--

Nearest PDB structures (foldseek):
  9j8f-assembly2_B  TM=6.292E-01  e=3.226E-01  Haemophilus influenzae Rd KW20
  9j8e-assembly2_B  TM=6.449E-01  e=4.612E-01  Haemophilus influenzae Rd KW20
  9j8f-assembly1_A  TM=6.279E-01  e=4.612E-01  Haemophilus influenzae Rd KW20
  8eni-assembly1_A-2  TM=6.428E-01  e=7.881E-01  Staphylococcus aureus subsp. aureus Mu50
  6aqq-assembly1_A  TM=6.375E-01  e=1.430E+00  Staphylococcus aureus

pLDDT: mean 85.96, std 9.44, range [43.94, 96.31]